Protein AF-A0A7I8JFM8-F1 (afdb_monomer_lite)

Sequence (109 aa):
MPLWDRRPIDWLDFCCYCHDIGYDTHDQAMLLQADLAFLECLERPRMSTKGDAHAAHLYKTMCIAGLRNILIPYRMQLVRMQTGPSFLEVMNSLIVKSRSCSQDSGKGL

Structure (mmCIF, N/CA/C/O backbone):
data_AF-A0A7I8JFM8-F1
#
_entry.id   AF-A0A7I8JFM8-F1
#
loop_
_atom_site.group_PDB
_atom_site.id
_atom_site.type_symbol
_atom_site.label_atom_id
_atom_site.label_alt_id
_atom_site.label_comp_id
_atom_site.label_asym_id
_atom_site.label_entity_id
_atom_site.label_seq_id
_atom_site.pdbx_PDB_ins_code
_atom_site.Cartn_x
_atom_site.Cartn_y
_atom_site.Cartn_z
_atom_site.occupancy
_atom_site.B_iso_or_equiv
_atom_site.auth_seq_id
_atom_site.auth_comp_id
_atom_site.auth_asym_id
_atom_site.auth_atom_id
_atom_site.pdbx_PDB_model_num
ATOM 1 N N . MET A 1 1 ? -7.602 -2.847 -26.553 1.00 57.72 1 MET A N 1
ATOM 2 C CA . MET A 1 1 ? -7.740 -3.359 -25.174 1.00 57.72 1 MET A CA 1
ATOM 3 C C . MET A 1 1 ? -7.614 -2.188 -24.212 1.00 57.72 1 MET A C 1
ATOM 5 O O . MET A 1 1 ? -6.621 -1.464 -24.347 1.00 57.72 1 MET A O 1
ATOM 9 N N . PRO A 1 2 ? -8.597 -1.974 -23.322 1.00 79.88 2 PRO A N 1
ATOM 10 C CA . PRO A 1 2 ? -8.489 -1.060 -22.185 1.00 79.88 2 PRO A CA 1
ATOM 11 C C . PRO A 1 2 ? -7.185 -1.277 -21.410 1.00 79.88 2 PRO A C 1
ATOM 13 O O . PRO A 1 2 ? -6.634 -2.377 -21.401 1.00 79.88 2 PRO A O 1
ATOM 16 N N . LEU A 1 3 ? -6.659 -0.215 -20.802 1.00 72.62 3 LEU A N 1
ATOM 17 C CA . LEU A 1 3 ? -5.396 -0.265 -20.059 1.00 72.62 3 LEU A CA 1
ATOM 18 C C . LEU A 1 3 ? -5.475 -1.231 -18.862 1.00 72.62 3 LEU A C 1
ATOM 20 O O . LEU A 1 3 ? -4.524 -1.964 -18.617 1.00 72.62 3 LEU A O 1
ATOM 24 N N . TRP A 1 4 ? -6.641 -1.288 -18.214 1.00 71.19 4 TRP A N 1
ATOM 25 C CA . TRP A 1 4 ? -6.933 -2.096 -17.025 1.00 71.19 4 TRP A CA 1
ATOM 26 C C . TRP A 1 4 ? -7.132 -3.598 -17.297 1.00 71.19 4 TRP A C 1
ATOM 28 O O . TRP A 1 4 ? -7.064 -4.392 -16.369 1.00 71.19 4 TRP A O 1
ATOM 38 N N . ASP A 1 5 ? -7.305 -4.006 -18.560 1.00 80.31 5 ASP A N 1
ATOM 39 C CA . ASP A 1 5 ? -7.446 -5.424 -18.945 1.00 80.31 5 ASP A CA 1
ATOM 40 C C . ASP A 1 5 ? -6.095 -6.102 -19.239 1.00 80.31 5 ASP A C 1
ATOM 42 O O . ASP A 1 5 ? -6.025 -7.270 -19.637 1.00 80.31 5 ASP A O 1
ATOM 46 N N . ARG A 1 6 ? -4.990 -5.359 -19.119 1.00 82.50 6 ARG A N 1
ATOM 47 C CA . ARG A 1 6 ? -3.647 -5.865 -19.416 1.00 82.50 6 ARG A CA 1
ATOM 48 C C . ARG A 1 6 ? -3.068 -6.573 -18.197 1.00 82.50 6 ARG A C 1
ATOM 50 O O . ARG A 1 6 ? -3.263 -6.154 -17.064 1.00 82.50 6 ARG A O 1
ATOM 57 N N . ARG A 1 7 ? -2.297 -7.638 -18.440 1.00 84.19 7 ARG A N 1
ATOM 58 C CA . ARG A 1 7 ? -1.545 -8.309 -17.371 1.00 84.19 7 ARG A CA 1
ATOM 59 C C . ARG A 1 7 ? -0.470 -7.370 -16.802 1.00 84.19 7 ARG A C 1
ATOM 61 O O . ARG A 1 7 ? 0.114 -6.622 -17.591 1.00 84.19 7 ARG A O 1
ATOM 68 N N . PRO A 1 8 ? -0.147 -7.473 -15.499 1.00 87.12 8 PRO A N 1
ATOM 69 C CA . PRO A 1 8 ? 0.977 -6.753 -14.910 1.00 87.12 8 PRO A CA 1
ATOM 70 C C . PRO A 1 8 ? 2.269 -6.995 -15.695 1.00 87.12 8 PRO A C 1
ATOM 72 O O . PRO A 1 8 ? 2.592 -8.144 -16.019 1.00 87.12 8 PRO A O 1
AT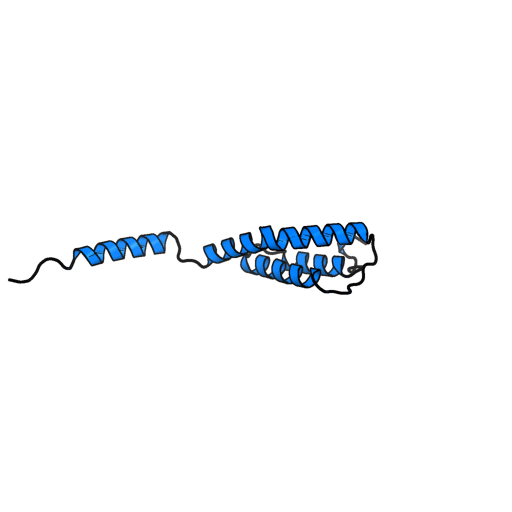OM 75 N N . ILE A 1 9 ? 2.996 -5.926 -16.032 1.00 89.12 9 ILE A N 1
ATOM 76 C CA . ILE A 1 9 ? 4.192 -6.039 -16.882 1.00 89.12 9 ILE A CA 1
ATOM 77 C C . ILE A 1 9 ? 5.458 -6.343 -16.079 1.00 89.12 9 ILE A C 1
ATOM 79 O O . ILE A 1 9 ? 6.373 -6.996 -16.598 1.00 89.12 9 ILE A O 1
ATOM 83 N N . ASP A 1 10 ? 5.501 -5.928 -14.815 1.00 91.69 10 ASP A N 1
ATOM 84 C CA . ASP A 1 10 ? 6.588 -6.211 -13.890 1.00 91.69 10 ASP A CA 1
ATOM 85 C C . ASP A 1 10 ? 6.091 -6.402 -12.448 1.00 91.69 10 ASP A C 1
ATOM 87 O O . ASP A 1 10 ? 4.894 -6.557 -12.200 1.00 91.69 10 ASP A O 1
ATOM 91 N N . TRP A 1 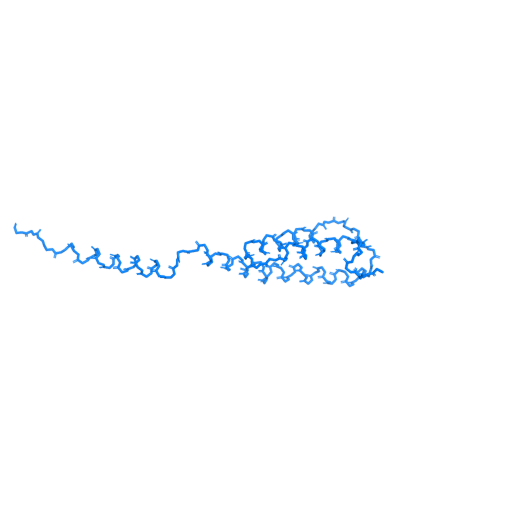11 ? 7.022 -6.498 -11.498 1.00 93.44 11 TRP A N 1
ATOM 92 C CA . TRP A 1 11 ? 6.659 -6.799 -10.118 1.00 93.44 11 TRP A CA 1
ATOM 93 C C . TRP A 1 11 ? 5.929 -5.658 -9.415 1.00 93.44 11 TRP A C 1
ATOM 95 O O . TRP A 1 11 ? 5.053 -5.920 -8.593 1.00 93.44 11 TRP A O 1
ATOM 105 N N . LEU A 1 12 ? 6.292 -4.406 -9.710 1.00 93.94 12 LEU A N 1
ATOM 106 C CA . LEU A 1 12 ? 5.636 -3.263 -9.088 1.00 93.94 12 LEU A CA 1
ATOM 107 C C . LEU A 1 12 ? 4.167 -3.233 -9.510 1.00 93.94 12 LEU A C 1
ATOM 109 O O . LEU A 1 12 ? 3.289 -3.176 -8.653 1.00 93.94 12 LEU A O 1
ATOM 113 N N . ASP A 1 13 ? 3.917 -3.401 -10.807 1.00 92.75 13 ASP A N 1
ATOM 114 C CA . ASP A 1 13 ? 2.565 -3.503 -11.353 1.00 92.75 13 ASP A CA 1
ATOM 115 C C . ASP A 1 13 ? 1.793 -4.687 -10.774 1.00 92.75 13 ASP A C 1
ATOM 117 O O . ASP A 1 13 ? 0.596 -4.582 -10.527 1.00 92.75 13 ASP A O 1
ATOM 121 N N . PHE A 1 14 ? 2.463 -5.819 -10.537 1.00 93.81 14 PHE A N 1
ATOM 122 C CA . PHE A 1 14 ? 1.829 -6.978 -9.914 1.00 93.81 14 PHE A CA 1
ATOM 123 C C . PHE A 1 14 ? 1.373 -6.665 -8.486 1.00 93.81 14 PHE A C 1
ATOM 125 O O . PHE A 1 14 ? 0.235 -6.969 -8.130 1.00 93.81 14 PHE A O 1
ATOM 132 N N . CYS A 1 15 ? 2.225 -6.018 -7.687 1.00 96.19 15 CYS A N 1
ATOM 133 C CA . CYS A 1 15 ? 1.855 -5.600 -6.340 1.00 96.19 15 CYS A CA 1
ATOM 134 C C . CYS A 1 15 ? 0.674 -4.619 -6.358 1.00 96.19 15 CYS A C 1
ATOM 136 O O . CYS A 1 15 ? -0.260 -4.802 -5.580 1.00 96.19 15 CYS A O 1
ATOM 138 N N . CYS A 1 16 ? 0.689 -3.622 -7.252 1.00 95.06 16 CYS A N 1
ATOM 139 C CA . CYS A 1 16 ? -0.406 -2.658 -7.393 1.00 95.06 16 CYS A CA 1
ATOM 140 C C . CYS A 1 16 ? -1.711 -3.343 -7.817 1.00 95.06 16 CYS A C 1
ATOM 142 O O . CYS A 1 16 ? -2.740 -3.139 -7.189 1.00 95.06 16 CYS A O 1
ATOM 144 N N . TYR A 1 17 ? -1.656 -4.231 -8.813 1.00 94.44 17 TYR A N 1
ATOM 145 C CA . TYR A 1 17 ? -2.818 -4.985 -9.283 1.00 94.44 17 TYR A CA 1
ATOM 146 C C . TYR A 1 17 ? -3.469 -5.812 -8.163 1.00 94.44 17 TYR A C 1
ATOM 148 O O . TYR A 1 17 ? -4.689 -5.819 -8.015 1.00 94.44 17 TYR A O 1
ATOM 156 N N . CYS A 1 18 ? -2.668 -6.504 -7.347 1.00 95.19 18 CYS A N 1
ATOM 157 C CA . CYS A 1 18 ? -3.188 -7.250 -6.202 1.00 95.19 18 CYS A CA 1
ATOM 158 C C . CYS A 1 18 ? -3.751 -6.335 -5.108 1.00 95.19 18 CYS A C 1
ATOM 160 O O . CYS A 1 18 ? -4.753 -6.690 -4.484 1.00 95.19 18 CYS A O 1
ATOM 162 N N . HIS A 1 19 ? -3.116 -5.183 -4.869 1.00 97.12 19 HIS A N 1
ATOM 163 C CA . HIS A 1 19 ? -3.596 -4.197 -3.903 1.00 97.12 19 HIS A CA 1
ATOM 164 C C . HIS A 1 19 ? -4.955 -3.643 -4.321 1.00 97.12 19 HIS A C 1
ATOM 166 O O . HIS A 1 19 ? -5.878 -3.736 -3.521 1.00 97.12 19 HIS A O 1
ATOM 172 N N . ASP A 1 20 ? -5.114 -3.206 -5.572 1.00 95.12 20 ASP A N 1
ATOM 173 C CA . ASP A 1 20 ? -6.367 -2.645 -6.095 1.00 95.12 20 ASP A CA 1
ATOM 174 C C . ASP A 1 20 ? -7.555 -3.608 -5.923 1.00 95.12 20 ASP A C 1
ATOM 176 O O . ASP A 1 20 ? -8.639 -3.187 -5.527 1.00 95.12 20 ASP A O 1
ATOM 180 N N . ILE A 1 21 ? -7.350 -4.916 -6.132 1.00 94.81 21 ILE A N 1
ATOM 181 C CA . ILE A 1 21 ? -8.384 -5.941 -5.894 1.00 94.81 21 ILE A CA 1
ATOM 182 C C . ILE A 1 21 ? -8.733 -6.046 -4.405 1.00 94.81 21 ILE A C 1
ATOM 184 O O . ILE A 1 21 ? -9.905 -6.092 -4.041 1.00 94.81 21 ILE A O 1
ATOM 188 N N . GLY A 1 22 ? -7.724 -6.116 -3.532 1.00 95.12 22 GLY A N 1
ATOM 189 C CA . GLY A 1 22 ? -7.940 -6.211 -2.084 1.00 95.12 22 GLY A CA 1
ATOM 190 C C . GLY A 1 22 ? -8.523 -4.935 -1.472 1.00 95.12 22 GLY A C 1
ATOM 191 O O . GLY A 1 22 ? -9.099 -4.977 -0.385 1.00 95.12 22 GLY A O 1
ATOM 192 N N . TYR A 1 23 ? -8.375 -3.812 -2.171 1.00 95.44 23 TYR A N 1
ATOM 193 C CA . TYR A 1 23 ? -8.823 -2.495 -1.746 1.00 95.44 23 TYR A CA 1
ATOM 194 C C . TYR A 1 23 ? -10.255 -2.165 -2.194 1.00 95.44 23 TYR A C 1
ATOM 196 O O . TYR A 1 23 ? -10.811 -1.167 -1.735 1.00 95.44 23 TYR A O 1
ATOM 204 N N . ASP A 1 24 ? -10.881 -3.003 -3.031 1.00 96.31 24 ASP A N 1
ATOM 205 C CA . ASP A 1 24 ? -12.289 -2.888 -3.444 1.00 96.31 24 ASP A CA 1
ATOM 206 C C . ASP A 1 24 ? -13.248 -3.337 -2.322 1.00 96.31 24 ASP A C 1
ATOM 208 O O . ASP A 1 24 ? -13.981 -4.323 -2.402 1.00 96.31 24 ASP A O 1
ATOM 212 N N . THR A 1 25 ? -13.170 -2.642 -1.190 1.00 96.38 25 THR A N 1
ATOM 213 C CA . THR A 1 25 ? -13.969 -2.889 0.008 1.00 96.38 25 THR A CA 1
ATOM 214 C C . THR A 1 25 ? -14.013 -1.642 0.887 1.00 96.38 25 THR A C 1
ATOM 216 O O . THR A 1 25 ? -13.156 -0.764 0.817 1.00 96.38 25 THR A O 1
ATOM 219 N N . HIS A 1 26 ? -15.022 -1.562 1.753 1.00 95.56 26 HIS A N 1
ATOM 220 C CA . HIS A 1 26 ? -15.153 -0.494 2.751 1.00 95.56 26 HIS A CA 1
ATOM 221 C C . HIS A 1 26 ? -14.808 -0.970 4.174 1.00 95.56 26 HIS A C 1
ATOM 223 O O . HIS A 1 26 ? -14.750 -0.158 5.105 1.00 95.56 26 HIS A O 1
ATOM 229 N N . ASP A 1 27 ? -14.580 -2.274 4.355 1.00 96.12 27 ASP A N 1
ATOM 230 C CA . ASP A 1 27 ? -14.230 -2.870 5.643 1.00 96.12 27 ASP A CA 1
ATOM 231 C C . ASP A 1 27 ? -12.794 -2.501 6.044 1.00 96.12 27 ASP A C 1
ATOM 233 O O . ASP A 1 27 ? -11.836 -2.743 5.307 1.00 96.12 27 ASP A O 1
ATOM 237 N N . GLN A 1 28 ? -12.626 -1.907 7.228 1.00 96.25 28 GLN A N 1
ATOM 238 C CA . GLN A 1 28 ? -11.326 -1.381 7.652 1.00 96.25 28 GLN A CA 1
ATOM 239 C C . GLN A 1 28 ? -10.303 -2.476 7.952 1.00 96.25 28 GLN A C 1
ATOM 241 O O . GLN A 1 28 ? -9.108 -2.247 7.759 1.00 96.25 28 GLN A O 1
ATOM 246 N N . ALA A 1 29 ? -10.741 -3.655 8.400 1.00 96.62 29 ALA A N 1
ATOM 247 C CA . ALA A 1 29 ? -9.845 -4.773 8.658 1.00 96.62 29 ALA A CA 1
ATOM 248 C C . ALA A 1 29 ? -9.343 -5.374 7.340 1.00 96.62 29 ALA A C 1
ATOM 250 O O . ALA A 1 29 ? -8.147 -5.634 7.208 1.00 96.62 29 ALA A O 1
ATOM 251 N N . MET A 1 30 ? -10.219 -5.502 6.340 1.00 97.62 30 MET A N 1
ATOM 252 C CA . MET A 1 30 ? -9.828 -5.932 4.996 1.00 97.62 30 MET A CA 1
ATOM 253 C C . MET A 1 30 ? -8.889 -4.923 4.327 1.00 97.62 30 MET A C 1
ATOM 255 O O . MET A 1 30 ? -7.863 -5.321 3.777 1.00 97.62 30 MET A O 1
ATOM 259 N N . LEU A 1 31 ? -9.172 -3.621 4.435 1.00 98.12 31 LEU A N 1
ATOM 260 C CA . LEU A 1 31 ? -8.287 -2.577 3.910 1.00 98.12 31 LEU A CA 1
ATOM 261 C C . LEU A 1 31 ? -6.911 -2.585 4.595 1.00 98.12 31 LEU A C 1
ATOM 263 O O . LEU A 1 31 ? -5.886 -2.441 3.932 1.00 98.12 31 LEU A O 1
ATOM 267 N N . LEU A 1 32 ? -6.869 -2.780 5.917 1.00 98.06 32 LEU A N 1
ATOM 268 C CA . LEU A 1 32 ? -5.615 -2.925 6.658 1.00 98.06 32 LEU A CA 1
ATOM 269 C C . LEU A 1 32 ? -4.826 -4.156 6.195 1.00 98.06 32 LEU A C 1
ATOM 271 O O . LEU A 1 32 ? -3.608 -4.087 6.033 1.00 98.06 32 LEU A O 1
ATOM 275 N N . GLN A 1 33 ? -5.509 -5.277 5.963 1.00 98.31 33 GLN A N 1
ATOM 276 C CA . GLN A 1 33 ? -4.881 -6.488 5.446 1.00 98.31 33 GLN A CA 1
ATOM 277 C C . GLN A 1 33 ? -4.315 -6.274 4.035 1.00 98.31 33 GLN A C 1
ATOM 279 O O . GLN A 1 33 ? -3.194 -6.708 3.764 1.00 98.31 33 GLN A O 1
ATOM 284 N N . ALA A 1 34 ? -5.049 -5.581 3.159 1.00 98.38 34 ALA A N 1
ATOM 285 C CA . ALA A 1 34 ? -4.589 -5.241 1.815 1.00 98.38 34 ALA A CA 1
ATOM 286 C C . ALA A 1 34 ? -3.314 -4.381 1.855 1.00 98.38 34 ALA A C 1
ATOM 288 O O . ALA A 1 34 ? -2.349 -4.682 1.154 1.00 98.38 34 ALA A O 1
ATOM 289 N N . ASP A 1 35 ? -3.264 -3.367 2.721 1.00 98.50 35 ASP A N 1
ATOM 290 C CA . ASP A 1 35 ? -2.078 -2.521 2.895 1.00 98.50 35 ASP A CA 1
ATOM 291 C C . ASP A 1 35 ? -0.855 -3.287 3.410 1.00 98.50 35 ASP A C 1
ATOM 293 O O . ASP A 1 35 ? 0.257 -3.070 2.928 1.00 98.50 35 ASP A O 1
ATOM 297 N N . LEU A 1 36 ? -1.043 -4.179 4.390 1.00 98.62 36 LEU A N 1
ATOM 298 C CA . LEU A 1 36 ? 0.040 -5.003 4.933 1.00 98.62 36 LEU A CA 1
ATOM 299 C C . LEU A 1 36 ? 0.602 -5.949 3.866 1.00 98.62 36 LEU A C 1
ATOM 301 O O . LEU A 1 36 ? 1.820 -6.046 3.710 1.00 98.62 36 LEU A O 1
ATOM 305 N N . ALA A 1 37 ? -0.275 -6.598 3.096 1.00 98.31 37 ALA A N 1
ATOM 306 C CA . ALA A 1 37 ? 0.126 -7.462 1.990 1.00 98.31 37 ALA A CA 1
ATOM 307 C C . ALA A 1 37 ? 0.846 -6.675 0.883 1.00 98.31 37 ALA A C 1
ATOM 309 O O . ALA A 1 37 ? 1.842 -7.145 0.327 1.00 98.31 37 ALA A O 1
ATOM 310 N N . PHE A 1 38 ? 0.384 -5.459 0.584 1.00 98.31 38 PHE A N 1
ATOM 311 C CA . PHE A 1 38 ? 1.028 -4.596 -0.399 1.00 98.31 38 PHE A CA 1
ATOM 312 C C . PHE A 1 38 ? 2.419 -4.151 0.062 1.00 98.31 38 PHE A C 1
ATOM 314 O O . PHE A 1 38 ? 3.375 -4.251 -0.708 1.00 98.31 38 PHE A O 1
ATOM 321 N N . LEU A 1 39 ? 2.564 -3.753 1.330 1.00 98.50 39 LEU A N 1
ATOM 322 C CA . LEU A 1 39 ? 3.858 -3.407 1.915 1.00 98.50 39 LEU A CA 1
ATOM 323 C C . LEU A 1 39 ? 4.848 -4.578 1.829 1.00 98.50 39 LEU A C 1
ATOM 325 O O . LEU A 1 39 ? 5.974 -4.395 1.363 1.00 98.50 39 LEU A O 1
ATOM 329 N N . GLU A 1 40 ? 4.417 -5.786 2.203 1.00 98.00 40 GLU A N 1
ATOM 330 C CA . GLU A 1 40 ? 5.242 -6.993 2.086 1.00 98.00 40 GLU A CA 1
ATOM 331 C C . GLU A 1 40 ? 5.655 -7.251 0.627 1.00 98.00 40 GLU A C 1
ATOM 33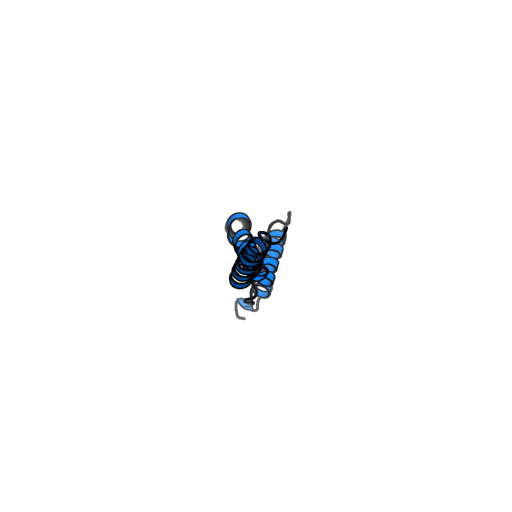3 O O . GLU A 1 40 ? 6.822 -7.531 0.344 1.00 98.00 40 GLU A O 1
ATOM 338 N N . CYS A 1 41 ? 4.715 -7.120 -0.315 1.00 97.38 41 CYS A N 1
ATOM 339 C CA . CYS A 1 41 ? 4.972 -7.305 -1.742 1.00 97.38 41 CYS A CA 1
ATOM 340 C C . CYS A 1 41 ? 6.035 -6.327 -2.260 1.00 97.38 41 CYS A C 1
ATOM 342 O O . CYS A 1 41 ? 6.969 -6.733 -2.962 1.00 97.38 41 CYS A O 1
ATOM 344 N N . LEU A 1 42 ? 5.934 -5.049 -1.879 1.00 97.00 42 LEU A N 1
ATOM 345 C CA . LEU A 1 42 ? 6.887 -4.018 -2.277 1.00 97.00 42 LEU A CA 1
ATOM 346 C C . LEU A 1 42 ? 8.280 -4.273 -1.697 1.00 97.00 42 LEU A C 1
ATOM 348 O O . LEU A 1 42 ? 9.270 -4.039 -2.388 1.00 97.00 42 LEU A O 1
ATOM 352 N N . GLU A 1 43 ? 8.394 -4.764 -0.467 1.00 95.94 43 GLU A N 1
ATOM 353 C CA . GLU A 1 43 ? 9.680 -4.945 0.219 1.00 95.94 43 GLU A CA 1
ATOM 354 C C . GLU A 1 43 ? 10.494 -6.149 -0.260 1.00 95.94 43 GLU A C 1
ATOM 356 O O . GLU A 1 43 ? 11.678 -6.262 0.076 1.00 95.94 43 GLU A O 1
ATOM 361 N N . ARG A 1 44 ? 9.917 -7.018 -1.098 1.00 93.31 44 ARG A N 1
ATOM 362 C CA . ARG A 1 44 ? 10.648 -8.174 -1.620 1.00 93.31 44 ARG A CA 1
ATOM 363 C C . ARG A 1 44 ? 11.916 -7.751 -2.384 1.00 93.31 44 ARG A C 1
ATOM 365 O O . ARG A 1 44 ? 11.872 -6.839 -3.220 1.00 93.31 44 ARG A O 1
ATOM 372 N N . PRO A 1 45 ? 13.068 -8.390 -2.106 1.00 85.12 45 PRO A N 1
ATOM 373 C CA . PRO A 1 45 ? 14.323 -8.085 -2.780 1.00 85.12 45 PRO A CA 1
ATOM 374 C C . PRO A 1 45 ? 14.404 -8.759 -4.159 1.00 85.12 45 PRO A C 1
ATOM 376 O O . PRO A 1 45 ? 13.826 -9.819 -4.374 1.00 85.12 45 PRO A O 1
ATOM 379 N N . ARG A 1 46 ? 15.220 -8.193 -5.062 1.00 79.81 46 ARG A N 1
ATOM 380 C CA . ARG A 1 46 ? 15.559 -8.761 -6.391 1.00 79.81 46 ARG A CA 1
ATOM 381 C C . ARG A 1 46 ? 14.362 -8.968 -7.329 1.00 79.81 46 ARG A C 1
ATOM 383 O O . ARG A 1 46 ? 14.270 -9.975 -8.027 1.00 79.81 46 ARG A O 1
ATOM 390 N N . MET A 1 47 ? 13.469 -7.989 -7.373 1.00 82.88 47 MET A N 1
ATOM 391 C CA . MET A 1 47 ? 12.306 -8.028 -8.255 1.00 82.88 47 MET A CA 1
ATOM 392 C C . MET A 1 47 ? 12.637 -7.487 -9.646 1.00 82.88 47 MET A C 1
ATOM 394 O O . MET A 1 47 ? 13.486 -6.609 -9.793 1.00 82.88 47 MET A O 1
ATOM 398 N N . SER A 1 48 ? 11.967 -8.008 -10.674 1.00 84.44 48 SER A N 1
ATOM 399 C CA . SER A 1 48 ? 12.128 -7.511 -12.040 1.00 84.44 48 SER A CA 1
ATOM 400 C C . SER A 1 48 ? 11.415 -6.171 -12.217 1.00 84.44 48 SER A C 1
ATOM 402 O O . SER A 1 48 ? 10.231 -6.077 -11.890 1.00 84.44 48 SER A O 1
ATOM 404 N N . THR A 1 49 ? 12.098 -5.201 -12.821 1.00 88.12 49 THR A N 1
ATOM 405 C CA . THR A 1 49 ? 11.513 -3.953 -13.328 1.00 88.12 49 THR A CA 1
ATOM 406 C C . THR A 1 49 ? 11.649 -3.950 -14.845 1.00 88.12 49 THR A C 1
ATOM 408 O O . THR A 1 49 ? 12.748 -4.177 -15.352 1.00 88.12 49 THR A O 1
ATOM 411 N N . LYS A 1 50 ? 10.545 -3.751 -15.572 1.00 85.38 50 LYS A N 1
ATOM 412 C CA . LYS A 1 50 ? 10.555 -3.721 -17.050 1.00 85.38 50 LYS A CA 1
ATOM 413 C C . LYS A 1 50 ? 10.232 -2.342 -17.634 1.00 85.38 50 LYS A C 1
ATOM 415 O O . LYS A 1 50 ? 10.432 -2.152 -18.831 1.00 85.38 50 LYS A O 1
ATOM 420 N N . GLY A 1 51 ? 9.742 -1.409 -16.814 1.00 80.62 51 GLY A N 1
ATOM 421 C CA . GLY A 1 51 ? 9.482 -0.014 -17.184 1.00 80.62 51 GLY A CA 1
ATOM 422 C C . GLY A 1 51 ? 10.613 0.953 -16.809 1.00 80.62 51 GLY A C 1
ATOM 423 O O . GLY A 1 51 ? 11.774 0.563 -16.681 1.00 80.62 51 GLY A O 1
ATOM 424 N N . ASP A 1 52 ? 10.263 2.228 -16.615 1.00 87.81 52 ASP A N 1
ATOM 425 C CA . ASP A 1 52 ? 11.185 3.253 -16.111 1.00 87.81 52 ASP A CA 1
ATOM 426 C C . ASP A 1 52 ? 11.619 2.923 -14.674 1.00 87.81 52 ASP A C 1
ATOM 428 O O . ASP A 1 52 ? 10.848 3.037 -13.717 1.00 87.81 52 ASP A O 1
ATOM 432 N N . ALA A 1 53 ? 12.883 2.526 -14.528 1.00 89.69 53 ALA A N 1
ATOM 433 C CA . ALA A 1 53 ? 13.452 2.118 -13.253 1.00 89.69 53 ALA A CA 1
ATOM 434 C C . ALA A 1 53 ? 13.493 3.248 -12.214 1.00 89.69 53 ALA A C 1
ATOM 436 O O . ALA A 1 53 ? 13.325 2.980 -11.024 1.00 89.69 53 ALA A O 1
ATOM 437 N N . HIS A 1 54 ? 13.696 4.499 -12.635 1.00 92.56 54 HIS A N 1
ATOM 438 C CA . HIS A 1 54 ? 13.772 5.625 -11.709 1.00 92.56 54 HIS A CA 1
ATOM 439 C C . HIS A 1 54 ? 12.382 5.980 -11.181 1.00 92.56 54 HIS A C 1
ATOM 441 O O . HIS A 1 54 ? 12.196 6.117 -9.970 1.00 92.56 54 HIS A O 1
ATOM 447 N N . ALA A 1 55 ? 11.394 6.069 -12.075 1.00 91.75 55 ALA A N 1
ATOM 448 C CA . ALA A 1 55 ? 10.007 6.300 -11.685 1.00 91.75 55 ALA A CA 1
ATOM 449 C C . ALA A 1 55 ? 9.487 5.175 -10.774 1.00 91.75 55 ALA A C 1
ATOM 451 O O . ALA A 1 55 ? 8.921 5.456 -9.717 1.00 91.75 55 ALA A O 1
ATOM 452 N N . ALA A 1 56 ? 9.755 3.911 -11.124 1.00 91.75 56 ALA A N 1
ATOM 453 C CA . ALA A 1 56 ? 9.370 2.756 -10.317 1.00 91.75 56 ALA A CA 1
ATOM 454 C C . ALA A 1 56 ? 10.019 2.780 -8.924 1.00 91.75 56 ALA A C 1
ATOM 456 O O . ALA A 1 56 ? 9.350 2.530 -7.920 1.00 91.75 56 ALA A O 1
ATOM 457 N N . HIS A 1 57 ? 11.311 3.117 -8.839 1.00 93.06 57 HIS A N 1
ATOM 458 C CA . HIS A 1 57 ? 12.013 3.224 -7.562 1.00 93.06 57 HIS A CA 1
ATOM 459 C C . HIS A 1 57 ? 11.453 4.354 -6.689 1.00 93.06 57 HIS A C 1
ATOM 461 O O . HIS A 1 57 ? 11.222 4.154 -5.492 1.00 93.06 57 HIS A O 1
ATOM 467 N N . LEU A 1 58 ? 11.209 5.530 -7.276 1.00 95.75 58 LEU A N 1
ATOM 468 C CA . LEU A 1 58 ? 10.628 6.670 -6.570 1.00 95.75 58 LEU A CA 1
ATOM 469 C C . LEU A 1 58 ? 9.228 6.336 -6.044 1.00 95.75 58 LEU A C 1
ATOM 471 O O . LEU A 1 58 ? 8.973 6.495 -4.851 1.00 95.75 58 LEU A O 1
ATOM 475 N N . T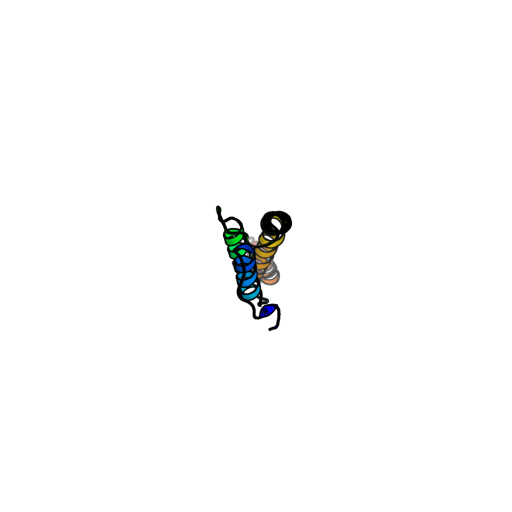YR A 1 59 ? 8.359 5.807 -6.908 1.00 95.25 59 TYR A N 1
ATOM 476 C CA . TYR A 1 59 ? 7.001 5.413 -6.543 1.00 95.25 59 TYR A CA 1
ATOM 477 C C . TYR A 1 59 ? 7.005 4.369 -5.422 1.00 95.25 59 TYR A C 1
ATOM 479 O O . TYR A 1 59 ? 6.396 4.586 -4.377 1.00 95.25 59 TYR A O 1
ATOM 487 N N . LYS A 1 60 ? 7.781 3.286 -5.572 1.00 95.62 60 LYS A N 1
ATOM 488 C CA . LYS A 1 60 ? 7.933 2.253 -4.537 1.00 95.62 60 LYS A CA 1
ATOM 489 C C . LYS A 1 60 ? 8.390 2.846 -3.202 1.00 95.62 60 LYS A C 1
ATOM 491 O O . LYS A 1 60 ? 7.834 2.503 -2.161 1.00 95.62 60 LYS A O 1
ATOM 496 N N . THR A 1 61 ? 9.376 3.744 -3.222 1.00 96.81 61 THR A N 1
ATOM 497 C CA . THR A 1 61 ? 9.891 4.397 -2.007 1.00 96.81 61 THR A CA 1
ATOM 498 C C . THR A 1 61 ? 8.805 5.217 -1.316 1.00 96.81 61 THR A C 1
ATOM 500 O O . THR A 1 61 ? 8.621 5.104 -0.103 1.00 96.81 61 THR A O 1
ATOM 503 N N . MET A 1 62 ? 8.052 6.007 -2.084 1.00 97.88 62 MET A N 1
ATOM 504 C CA . MET A 1 62 ? 6.949 6.814 -1.566 1.00 97.88 62 MET A CA 1
ATOM 505 C C . MET A 1 62 ? 5.822 5.948 -0.995 1.00 97.88 62 MET A C 1
ATOM 507 O O . MET A 1 62 ? 5.353 6.227 0.107 1.00 97.88 62 MET A O 1
ATOM 511 N N . CYS A 1 63 ? 5.426 4.879 -1.692 1.00 97.69 63 CYS A N 1
ATOM 512 C CA . CYS A 1 63 ? 4.402 3.946 -1.223 1.00 97.69 63 CYS A CA 1
ATOM 513 C C . CYS A 1 63 ? 4.806 3.277 0.091 1.00 97.69 63 CYS A C 1
ATOM 515 O O . CYS A 1 63 ? 4.038 3.315 1.047 1.00 97.69 63 CYS A O 1
ATOM 517 N N . ILE A 1 64 ? 6.025 2.737 0.183 1.00 98.19 64 ILE A N 1
ATOM 518 C CA . ILE A 1 64 ? 6.533 2.124 1.420 1.00 98.19 64 ILE A CA 1
ATOM 519 C C . ILE A 1 64 ? 6.520 3.141 2.569 1.00 98.19 64 ILE A C 1
ATOM 521 O O . ILE A 1 64 ? 6.062 2.827 3.670 1.00 98.19 64 ILE A O 1
ATOM 525 N N . ALA A 1 65 ? 6.987 4.370 2.324 1.00 98.44 65 ALA A N 1
ATOM 526 C CA . ALA A 1 65 ? 7.002 5.418 3.338 1.00 98.44 65 ALA A CA 1
ATOM 527 C C . ALA A 1 65 ? 5.584 5.808 3.793 1.00 98.44 65 ALA A C 1
ATOM 529 O O . ALA A 1 65 ? 5.342 5.906 4.997 1.00 98.44 65 ALA A O 1
ATOM 530 N N . GLY A 1 66 ? 4.647 5.995 2.861 1.00 98.38 66 GLY A N 1
ATOM 531 C CA . GLY A 1 66 ? 3.254 6.334 3.162 1.00 98.38 66 GLY A CA 1
ATOM 532 C C . GLY A 1 66 ? 2.516 5.216 3.900 1.00 98.38 66 GLY A C 1
ATOM 533 O O . GLY A 1 66 ? 1.829 5.480 4.886 1.00 98.38 66 GLY A O 1
ATOM 534 N N . LEU A 1 67 ? 2.709 3.962 3.483 1.00 98.44 67 LEU A N 1
ATOM 535 C CA . LEU A 1 67 ? 2.127 2.790 4.137 1.00 98.44 67 LEU A CA 1
ATOM 536 C C . LEU A 1 67 ? 2.608 2.673 5.583 1.00 98.44 67 LEU A C 1
ATOM 538 O O . LEU A 1 67 ? 1.786 2.662 6.498 1.00 98.44 67 LEU A O 1
ATOM 542 N N . ARG A 1 68 ? 3.930 2.649 5.798 1.00 98.44 68 ARG A N 1
ATOM 543 C CA . ARG A 1 68 ? 4.528 2.443 7.127 1.00 98.44 68 ARG A CA 1
ATOM 544 C C . ARG A 1 68 ? 4.205 3.561 8.109 1.00 98.44 68 ARG A C 1
ATOM 546 O O . ARG A 1 68 ? 3.955 3.285 9.277 1.00 98.44 68 ARG A O 1
ATOM 553 N N . ASN A 1 69 ? 4.245 4.811 7.652 1.00 98.06 69 ASN A N 1
ATOM 554 C CA . ASN A 1 69 ? 4.198 5.956 8.560 1.00 98.06 69 ASN A CA 1
ATOM 555 C C . ASN A 1 69 ? 2.811 6.595 8.680 1.00 98.06 69 ASN A C 1
ATOM 557 O O . ASN A 1 69 ? 2.589 7.344 9.626 1.00 98.06 69 ASN A O 1
ATOM 561 N N . ILE A 1 70 ? 1.892 6.341 7.740 1.00 97.62 70 ILE A N 1
ATOM 562 C CA . ILE A 1 70 ? 0.596 7.035 7.691 1.00 97.62 70 ILE A CA 1
ATOM 563 C C . ILE A 1 70 ? -0.565 6.042 7.609 1.00 97.62 70 ILE A C 1
ATOM 565 O O . ILE A 1 70 ? -1.345 5.942 8.556 1.00 97.62 70 ILE A O 1
ATOM 569 N N . LEU A 1 71 ? -0.694 5.308 6.498 1.00 97.31 71 LEU A N 1
ATOM 570 C CA . LEU A 1 71 ? -1.918 4.554 6.192 1.00 97.31 71 LEU A CA 1
ATOM 571 C C . LEU A 1 71 ? -2.147 3.368 7.134 1.00 97.31 71 LEU A C 1
ATOM 573 O O . LEU A 1 71 ? -3.240 3.242 7.688 1.00 97.31 71 LEU A O 1
ATOM 577 N N . ILE A 1 72 ? -1.125 2.536 7.361 1.00 98.31 72 ILE A N 1
ATOM 578 C CA . ILE A 1 72 ? -1.244 1.360 8.234 1.00 98.31 72 ILE A CA 1
ATOM 579 C C . ILE A 1 72 ? -1.533 1.782 9.685 1.00 98.31 72 ILE A C 1
ATOM 581 O O . ILE A 1 72 ? -2.530 1.304 10.233 1.00 98.31 72 ILE A O 1
ATOM 585 N N . PRO A 1 73 ? -0.768 2.704 10.315 1.00 98.12 73 PRO A N 1
ATOM 586 C CA . PRO A 1 73 ? -1.077 3.167 11.670 1.00 98.12 73 PRO A CA 1
ATOM 587 C C . PRO A 1 73 ? -2.495 3.733 11.806 1.00 98.12 73 PRO A C 1
ATOM 589 O O . PRO A 1 73 ? -3.202 3.421 12.766 1.00 98.12 73 PRO A O 1
ATOM 592 N N . TYR A 1 74 ? -2.934 4.524 10.824 1.00 97.12 74 TYR A N 1
ATOM 593 C CA . TYR A 1 74 ? -4.276 5.095 10.808 1.00 97.12 74 TYR A CA 1
ATOM 594 C C . TYR A 1 74 ? -5.361 4.011 10.751 1.00 97.12 74 TYR A C 1
ATOM 596 O O . TYR A 1 74 ? -6.281 4.004 11.573 1.00 97.12 74 TYR A O 1
ATOM 604 N N . ARG A 1 75 ? -5.233 3.042 9.840 1.00 96.94 75 ARG A N 1
ATOM 605 C CA . ARG A 1 75 ? -6.185 1.930 9.719 1.00 96.94 75 ARG A CA 1
ATOM 606 C C . ARG A 1 75 ? -6.211 1.029 10.941 1.00 96.94 75 ARG A C 1
ATOM 608 O O . ARG A 1 75 ? -7.291 0.649 11.381 1.00 96.94 75 ARG A O 1
ATOM 615 N N . MET A 1 76 ? -5.056 0.743 11.542 1.00 96.38 76 MET A N 1
ATOM 616 C CA . MET A 1 76 ? -4.993 0.014 12.812 1.00 96.38 76 MET A CA 1
ATOM 617 C C . MET A 1 76 ? -5.818 0.713 13.898 1.00 96.38 76 MET A C 1
ATOM 619 O O . MET A 1 76 ? -6.533 0.053 14.655 1.00 96.38 76 MET A O 1
ATOM 623 N N . GLN A 1 77 ? -5.766 2.046 13.960 1.00 95.69 77 GLN A N 1
ATOM 624 C CA . GLN A 1 77 ? -6.586 2.814 14.891 1.00 95.69 77 GLN A CA 1
ATOM 625 C C . GLN A 1 77 ? -8.082 2.727 14.555 1.00 95.69 77 GLN A C 1
ATOM 627 O O . GLN A 1 77 ? -8.883 2.535 15.469 1.00 95.69 77 GLN A O 1
ATOM 632 N N . LEU A 1 78 ? -8.469 2.819 13.278 1.00 95.12 78 LEU A N 1
ATOM 633 C CA . LEU A 1 78 ? -9.866 2.658 12.853 1.00 95.12 78 LEU A CA 1
ATOM 634 C C . LEU A 1 78 ? -10.433 1.288 13.239 1.00 95.12 78 LEU A C 1
ATOM 636 O O . LEU A 1 78 ? -11.488 1.223 13.870 1.00 95.12 78 LEU A O 1
ATOM 640 N N . VAL A 1 79 ? -9.708 0.208 12.936 1.00 94.81 79 VAL A N 1
ATOM 641 C CA . VAL A 1 79 ? -10.103 -1.163 13.297 1.00 94.81 79 VAL A CA 1
ATOM 642 C C . VAL A 1 79 ? -10.250 -1.292 14.811 1.00 94.81 79 VAL A C 1
ATOM 644 O O . VAL A 1 79 ? -11.272 -1.772 15.297 1.00 94.81 79 VAL A O 1
ATOM 647 N N . ARG A 1 80 ? -9.279 -0.782 15.580 1.00 92.00 80 ARG A N 1
ATOM 648 C CA . ARG A 1 80 ? -9.338 -0.803 17.046 1.00 92.00 80 ARG A CA 1
ATOM 649 C C . ARG A 1 80 ? -10.587 -0.103 17.584 1.00 92.00 80 ARG A C 1
ATOM 651 O O . ARG A 1 80 ? -11.191 -0.607 18.527 1.00 92.00 80 ARG A O 1
ATOM 658 N N . MET A 1 81 ? -10.971 1.037 17.007 1.00 90.44 81 MET A N 1
ATOM 659 C CA . MET A 1 81 ? -12.175 1.771 17.412 1.00 90.44 81 MET A CA 1
ATOM 660 C C . MET A 1 81 ? -13.466 1.022 17.066 1.00 90.44 81 MET A C 1
ATOM 662 O O . MET A 1 81 ? -14.423 1.116 17.824 1.00 90.44 81 MET A O 1
ATOM 666 N N . GLN A 1 82 ? -13.488 0.258 15.972 1.00 85.56 82 GLN A N 1
ATOM 667 C CA . GLN A 1 82 ? -14.635 -0.579 15.599 1.00 85.56 82 GLN A CA 1
ATOM 668 C C . GLN A 1 82 ? -14.787 -1.813 16.499 1.00 85.56 82 GLN A C 1
ATOM 670 O O . GLN A 1 82 ? -15.904 -2.254 16.745 1.00 85.56 82 GLN A O 1
ATOM 675 N N . THR A 1 83 ? -13.679 -2.356 17.010 1.00 75.44 83 THR A N 1
ATOM 676 C CA . THR A 1 83 ? -13.677 -3.531 17.904 1.00 75.44 83 THR A CA 1
ATOM 677 C C . THR A 1 83 ? -13.746 -3.193 19.397 1.00 75.44 83 THR A C 1
ATOM 679 O O . THR A 1 83 ? -13.906 -4.088 20.224 1.00 75.44 83 THR A O 1
ATOM 682 N N . GLY A 1 84 ? -13.544 -1.926 19.765 1.00 67.44 84 GLY A N 1
ATOM 683 C CA . GLY A 1 84 ? -13.536 -1.486 21.158 1.00 67.44 84 GLY A CA 1
ATOM 684 C C . GLY A 1 84 ? -14.946 -1.426 21.756 1.00 67.44 84 GLY A C 1
ATOM 685 O O . GLY A 1 84 ? -15.915 -1.310 21.006 1.00 67.44 84 GLY A O 1
ATOM 686 N N . PRO A 1 85 ? -15.079 -1.465 23.097 1.00 63.91 85 PRO A N 1
ATOM 687 C CA . PRO A 1 85 ? -16.368 -1.232 23.733 1.00 63.91 85 PRO A CA 1
ATOM 688 C C . PRO A 1 85 ? -16.884 0.134 23.288 1.00 63.91 85 PRO A C 1
ATOM 690 O O . PRO A 1 85 ? -16.143 1.125 23.290 1.00 63.91 85 PRO A O 1
ATOM 693 N N . SER A 1 86 ? -18.148 0.182 22.881 1.00 63.78 86 SER A N 1
ATOM 694 C CA . SER A 1 86 ? -18.786 1.425 22.472 1.00 63.78 86 SER A CA 1
ATOM 695 C C . SER A 1 86 ? -18.639 2.460 23.591 1.00 63.78 86 SER A C 1
ATOM 697 O O . SER A 1 86 ? -18.674 2.133 24.780 1.00 63.78 86 SER A O 1
ATOM 699 N N . PHE A 1 87 ? -18.484 3.737 23.237 1.00 65.06 87 PHE A N 1
ATOM 700 C CA . PHE A 1 87 ? -18.427 4.816 24.230 1.00 65.06 87 PHE A CA 1
ATOM 701 C C . PHE A 1 87 ? -19.612 4.746 25.215 1.00 65.06 87 PHE A C 1
ATOM 703 O O . PHE A 1 87 ? -19.447 5.000 26.406 1.00 65.06 87 PHE A O 1
ATOM 710 N N . LEU A 1 88 ? -20.780 4.302 24.736 1.00 68.31 88 LEU A N 1
ATOM 711 C CA . LEU A 1 88 ? -21.964 4.044 25.552 1.00 68.31 88 LEU A CA 1
ATOM 712 C C . LEU A 1 88 ? -21.775 2.890 26.549 1.00 68.31 88 LEU A C 1
ATOM 714 O O . LEU A 1 88 ? -22.193 3.026 27.692 1.00 68.31 88 LEU A O 1
ATOM 718 N N . GLU A 1 89 ? -21.123 1.786 26.184 1.00 69.00 89 GLU A N 1
ATOM 719 C CA . GLU A 1 89 ? -20.786 0.697 27.118 1.00 69.00 89 GLU A CA 1
ATOM 720 C C . GLU A 1 89 ? -19.774 1.136 28.180 1.00 69.00 89 GLU A C 1
ATOM 722 O O . GLU A 1 89 ? -19.911 0.790 29.357 1.00 69.00 89 GLU A O 1
ATOM 727 N N . VAL A 1 90 ? -18.783 1.947 27.803 1.00 74.50 90 VAL A N 1
ATOM 728 C CA . VAL A 1 90 ? -17.829 2.518 28.764 1.00 74.50 90 VAL A CA 1
ATOM 729 C C . VAL A 1 90 ? -18.543 3.484 29.713 1.00 74.50 90 VAL A C 1
ATOM 731 O O . VAL A 1 90 ? -18.399 3.365 30.926 1.00 74.50 90 VAL A O 1
ATOM 734 N N . MET A 1 91 ? -19.388 4.384 29.207 1.00 72.81 91 MET A N 1
ATOM 735 C CA . MET A 1 91 ? -20.193 5.261 30.064 1.00 72.81 91 MET A CA 1
ATOM 736 C C . MET A 1 91 ? -2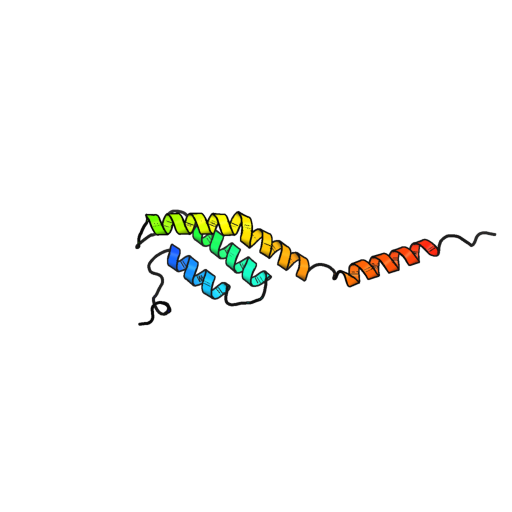1.144 4.472 30.969 1.00 72.81 91 MET A C 1
ATOM 738 O O . MET A 1 91 ? -21.225 4.754 32.163 1.00 72.81 91 MET A O 1
ATOM 742 N N . ASN A 1 92 ? -21.818 3.452 30.440 1.00 70.94 92 ASN A N 1
ATOM 743 C CA . ASN A 1 92 ? -22.724 2.609 31.216 1.00 70.94 92 ASN A CA 1
ATOM 744 C C . ASN A 1 92 ? -21.980 1.840 32.312 1.00 70.94 92 ASN A C 1
ATOM 746 O O . ASN A 1 92 ? -22.442 1.811 33.450 1.00 70.94 92 ASN A O 1
ATOM 750 N N . SER A 1 93 ? -20.808 1.273 32.018 1.00 72.44 93 SER A N 1
ATOM 751 C CA . SER A 1 93 ? -19.989 0.585 33.025 1.00 72.44 93 SER A CA 1
ATOM 752 C C . SER A 1 93 ? -19.461 1.539 34.105 1.00 72.44 93 SER A C 1
ATOM 754 O O . SER A 1 93 ? -19.444 1.173 35.281 1.00 72.44 93 SER A O 1
ATOM 756 N N . LEU A 1 94 ? -19.121 2.785 33.756 1.00 74.88 94 LEU A N 1
ATOM 757 C CA . LEU A 1 94 ? -18.740 3.822 34.723 1.00 74.88 94 LEU A CA 1
ATOM 758 C C . LEU A 1 94 ? -19.922 4.270 35.601 1.00 74.88 94 LEU A C 1
ATOM 760 O O . LEU A 1 94 ? -19.743 4.476 36.801 1.00 74.88 94 LEU A O 1
ATOM 764 N N . ILE A 1 95 ? -21.133 4.372 35.041 1.00 78.25 95 ILE A N 1
ATOM 765 C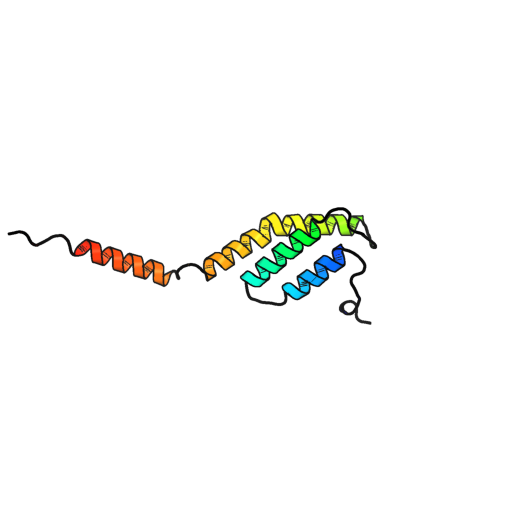 CA . ILE A 1 95 ? -22.371 4.681 35.783 1.00 78.25 95 ILE A CA 1
ATOM 766 C C . ILE A 1 95 ? -22.774 3.520 36.709 1.00 78.25 95 ILE A C 1
ATOM 768 O O . ILE A 1 95 ? -23.202 3.736 37.841 1.00 78.25 95 ILE A O 1
ATOM 772 N N . VAL A 1 96 ? -22.630 2.271 36.264 1.00 72.50 96 VAL A N 1
ATOM 773 C CA . VAL A 1 96 ? -22.884 1.087 37.102 1.00 72.50 96 VAL A CA 1
ATOM 774 C C . VAL A 1 96 ? -21.876 1.014 38.252 1.00 72.50 96 VAL A C 1
ATOM 776 O O . VAL A 1 96 ? -22.260 0.767 39.395 1.00 72.50 96 VAL A O 1
ATOM 779 N N . LYS A 1 97 ? -20.599 1.305 37.981 1.00 73.50 97 LYS A N 1
ATOM 780 C CA . LYS A 1 97 ? -19.529 1.312 38.988 1.00 73.50 97 LYS A CA 1
ATOM 781 C C . LYS A 1 97 ? -19.672 2.439 40.015 1.00 73.50 97 LYS A C 1
ATOM 783 O O . LYS A 1 97 ? -19.350 2.239 41.184 1.00 73.50 97 LYS A O 1
ATOM 788 N N . SER A 1 98 ? -20.193 3.602 39.622 1.00 64.25 98 SER A N 1
ATOM 789 C CA . SER A 1 98 ? -20.501 4.677 40.574 1.00 64.25 98 SER A CA 1
ATOM 790 C C . SER A 1 98 ? -21.706 4.346 41.458 1.00 64.25 98 SER A C 1
ATOM 792 O O . SER A 1 98 ? -21.697 4.698 42.633 1.00 64.25 98 SER A O 1
ATOM 794 N N . ARG A 1 99 ? -22.690 3.583 40.960 1.00 56.91 99 ARG A N 1
ATOM 795 C CA . ARG A 1 99 ? -23.810 3.082 41.779 1.00 56.91 99 ARG A CA 1
ATOM 796 C C . ARG A 1 99 ? -23.400 2.000 42.779 1.00 56.91 99 ARG A C 1
ATOM 798 O O . ARG A 1 99 ? -23.932 1.986 43.885 1.00 56.91 99 ARG A O 1
ATOM 805 N N . SER A 1 100 ? -22.456 1.121 42.432 1.00 54.22 100 SER A N 1
ATOM 806 C CA . SER A 1 100 ? -22.020 0.053 43.345 1.00 54.22 100 SER A CA 1
ATOM 807 C C . SER A 1 100 ? -21.186 0.571 44.523 1.00 54.22 100 SER A C 1
ATOM 809 O O . SER A 1 100 ? -21.184 -0.049 45.579 1.00 54.22 100 SER A O 1
ATOM 811 N N . CYS A 1 101 ? -20.503 1.713 44.376 1.00 50.09 101 CYS A N 1
ATOM 812 C CA . CYS A 1 101 ? -19.716 2.318 45.456 1.00 50.09 101 CYS A CA 1
ATOM 813 C C . CYS A 1 101 ? -20.577 3.081 46.485 1.00 50.09 101 CYS A C 1
ATOM 815 O O . CYS A 1 101 ? -20.098 3.397 47.570 1.00 50.09 101 CYS A O 1
ATOM 817 N N . SER A 1 102 ? -21.845 3.374 46.171 1.00 51.09 102 SER A N 1
ATOM 818 C CA . SER A 1 102 ? -22.760 4.120 47.051 1.00 51.09 102 SER A CA 1
ATOM 819 C C . SER A 1 102 ? -23.647 3.240 47.944 1.00 51.09 102 SER A C 1
ATOM 821 O O . SER A 1 102 ? -24.478 3.782 48.667 1.00 51.09 102 SER A O 1
ATOM 823 N N . GLN A 1 103 ? -23.505 1.907 47.908 1.00 50.47 103 GLN A N 1
ATOM 824 C CA . GLN A 1 103 ? -24.329 0.985 48.710 1.00 50.47 103 GLN A CA 1
ATOM 825 C C . GLN A 1 103 ? -23.609 0.300 49.883 1.00 50.47 103 GLN A C 1
ATOM 827 O O . GLN A 1 103 ? -24.266 -0.439 50.609 1.00 50.47 103 GLN A O 1
ATOM 832 N N . ASP A 1 104 ? -22.328 0.584 50.145 1.00 47.56 104 ASP A N 1
ATOM 833 C CA . ASP A 1 104 ? -21.578 -0.049 51.248 1.00 47.56 104 ASP A CA 1
ATOM 834 C C . ASP A 1 104 ? -21.181 0.934 52.365 1.00 47.56 104 ASP A C 1
ATOM 836 O O . ASP A 1 104 ? -20.033 1.042 52.791 1.00 47.56 104 ASP A O 1
ATOM 840 N N . SER A 1 105 ? -22.139 1.736 52.829 1.00 48.06 105 SER A N 1
ATOM 841 C CA . SER A 1 105 ? -21.979 2.550 54.041 1.00 48.06 105 SER A CA 1
ATOM 842 C C . SER A 1 105 ? -23.320 2.707 54.741 1.00 48.06 105 SER A C 1
ATOM 844 O O . SER A 1 105 ? -24.040 3.681 54.539 1.00 48.06 105 SER A O 1
ATOM 846 N N . GLY A 1 106 ? -23.667 1.721 55.566 1.00 48.19 106 GLY A N 1
ATOM 847 C CA . GLY A 1 106 ? -24.752 1.864 56.533 1.00 48.19 106 GLY A CA 1
ATOM 848 C C . GLY A 1 106 ? -25.513 0.578 56.808 1.00 48.19 106 GLY A C 1
ATOM 849 O O . GLY A 1 106 ? -26.618 0.415 56.299 1.00 48.19 106 GLY A O 1
ATOM 850 N N . LYS A 1 107 ? -24.945 -0.299 57.645 1.00 46.16 107 LYS A N 1
ATOM 851 C CA . LYS A 1 107 ? -25.673 -1.162 58.594 1.00 46.16 107 LYS A CA 1
ATOM 852 C C . LYS A 1 107 ? -24.670 -1.874 59.506 1.00 46.16 107 LYS A C 1
ATOM 854 O O . LYS A 1 107 ? -24.005 -2.816 59.100 1.00 46.16 107 LYS A O 1
ATOM 859 N N . GLY A 1 108 ? -24.589 -1.394 60.738 1.00 37.81 108 GLY A N 1
ATOM 860 C CA . GLY A 1 108 ? -23.858 -2.012 61.838 1.00 37.81 108 GLY A CA 1
ATOM 861 C C . GLY A 1 108 ? -24.255 -1.292 63.117 1.00 37.81 108 GLY A C 1
ATOM 862 O O . GLY A 1 108 ? -23.568 -0.361 63.525 1.00 37.81 108 GLY A O 1
ATOM 863 N N . LEU A 1 109 ? -25.432 -1.649 63.640 1.00 37.94 109 LEU A N 1
ATOM 864 C CA . LEU A 1 109 ? -25.836 -1.375 65.018 1.00 37.94 109 LEU A CA 1
ATOM 865 C C . LEU A 1 109 ? -25.508 -2.621 65.842 1.00 37.94 109 LEU A C 1
ATOM 867 O O . LEU A 1 109 ? -25.789 -3.722 65.309 1.00 37.94 109 LEU A O 1
#

Foldseek 3Di:
DDPLVDDQPWQLSVLVNQLVVQCPDPDLVSNLVSLVSSLVSLPDPDTDDDDDPVVSVVVSVVSNCCSVPPDNVVSVVVVCQVPDDPPVNVVVVVVVVVVVVPPPPDDDD

Secondary structure (DSSP, 8-state):
--GGGSPP-SHHHHHHHHHHHHTS---HHHHHHHHHHHHHHHH-SS----S-HHHHHHHHHHHHHHIIIIIHHHHHHHHHHHHSPPHHHHHHHHHHHHHHTTSSS----

Radius of gyration: 24.34 Å; chains: 1; bounding box: 41×16×90 Å

Organism: Spirodela intermedia (NCBI:txid51605)

pLDDT: mean 84.98, std 16.13, range [37.81, 98.62]

InterPro domains:
  IPR036444 Phospholipase A2 domain superfamily [G3DSA:1.20.90.10] (2-80)
  IPR036444 Phospholipase A2 domain superfamily [SSF48619] (6-45)